Protein AF-X0U980-F1 (afdb_monomer_lite)

Radius of gyration: 16.69 Å; chains: 1; bounding box: 35×29×43 Å

InterPro domains:
  IPR024775 Hercynine oxygenase, DinB-like domain [PF12867] (22-82)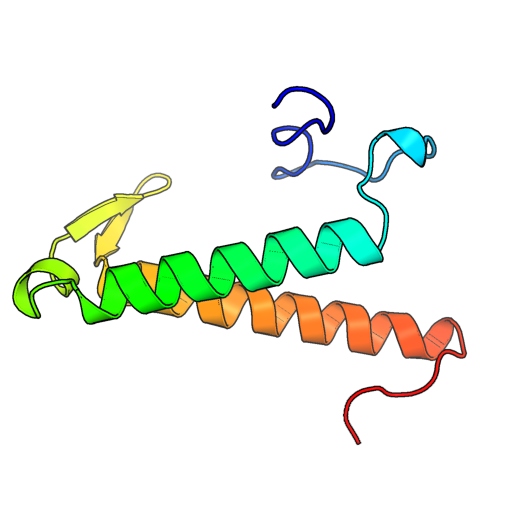
  IPR034660 DinB/YfiT-like putative metalloenzymes [G3DSA:1.20.120.450] (3-89)
  IPR034660 DinB/YfiT-like putative metalloenzymes [SSF109854] (20-90)

Sequence (96 aa):
ASRFDTESICFGSQPVSDGSRYPTLARGIEVYEAACDRLADAVRAAEPAALDQVIPWHGGEITLRALVSRVVFHNGVHAGQITDLRRPLGLERVIR

Secondary structure (DSSP, 8-state):
--SS-TTSSSTT----S-GGGS--HHHHHHHHHHHHHHHHHHHHHS-HHHHT-EEEETTEEEEHHHHHHHHHHHHHHHHHHHHHHHTTTTPPPS--

Structure (mmCIF, N/CA/C/O backbone):
data_AF-X0U980-F1
#
_entry.id   AF-X0U980-F1
#
loop_
_atom_site.group_PDB
_atom_site.id
_atom_site.type_symbol
_atom_site.label_atom_id
_atom_site.label_alt_id
_atom_site.label_comp_id
_atom_site.label_asym_id
_atom_site.label_entity_id
_atom_site.label_seq_id
_atom_site.pdbx_PDB_ins_code
_atom_site.Cartn_x
_atom_site.Cartn_y
_atom_site.Cartn_z
_atom_site.occupancy
_atom_site.B_iso_or_equiv
_atom_site.auth_seq_id
_atom_site.auth_comp_id
_atom_site.auth_asym_id
_atom_site.auth_atom_id
_atom_site.pdbx_PDB_model_num
ATOM 1 N N . ALA A 1 1 ? -19.872 0.983 -9.695 1.00 46.66 1 ALA A N 1
ATOM 2 C CA . ALA A 1 1 ? -18.555 1.479 -9.240 1.00 46.66 1 ALA A CA 1
ATOM 3 C C . ALA A 1 1 ? -18.633 2.779 -8.415 1.00 46.66 1 ALA A C 1
ATOM 5 O O . ALA A 1 1 ? -17.640 3.136 -7.808 1.00 46.66 1 ALA A O 1
ATOM 6 N N . SER A 1 2 ? -19.787 3.455 -8.314 1.00 53.44 2 SER A N 1
ATOM 7 C CA . SER A 1 2 ? -19.935 4.829 -7.789 1.00 53.44 2 SER A CA 1
ATOM 8 C C . SER A 1 2 ? -20.336 4.963 -6.306 1.00 53.44 2 SER A C 1
ATOM 10 O O . SER A 1 2 ? -20.880 5.990 -5.916 1.00 53.44 2 SER A O 1
ATOM 12 N N . ARG A 1 3 ? -20.161 3.929 -5.471 1.00 63.72 3 ARG A N 1
ATOM 13 C CA . ARG A 1 3 ? -20.692 3.949 -4.090 1.00 63.72 3 ARG A CA 1
ATOM 14 C C . ARG A 1 3 ? -19.803 4.701 -3.092 1.00 63.72 3 ARG A C 1
ATOM 16 O O . ARG A 1 3 ? -20.323 5.223 -2.116 1.00 63.72 3 ARG A O 1
ATOM 23 N N . PHE A 1 4 ? -18.493 4.734 -3.319 1.00 65.75 4 PHE A N 1
ATOM 24 C CA . PHE A 1 4 ? -17.540 5.417 -2.447 1.00 65.75 4 PHE A CA 1
ATOM 25 C C . PHE A 1 4 ? -16.870 6.533 -3.233 1.00 65.75 4 PHE A C 1
ATOM 27 O O . PHE A 1 4 ? -16.514 6.346 -4.396 1.00 65.75 4 PHE A O 1
ATOM 34 N N . ASP A 1 5 ? -16.732 7.684 -2.594 1.00 65.94 5 ASP A N 1
ATOM 35 C CA . ASP A 1 5 ? -16.141 8.876 -3.182 1.00 65.94 5 ASP A CA 1
ATOM 36 C C . ASP A 1 5 ? -14.615 8.716 -3.216 1.00 65.94 5 ASP A C 1
ATOM 38 O O . ASP A 1 5 ? -13.903 9.126 -2.301 1.00 65.94 5 ASP A O 1
ATOM 42 N N . THR A 1 6 ? -14.109 8.031 -4.244 1.00 61.59 6 THR A N 1
ATOM 43 C CA . THR A 1 6 ? -12.681 7.701 -4.378 1.00 61.59 6 THR A CA 1
ATOM 44 C C . THR A 1 6 ? -11.792 8.928 -4.566 1.00 61.59 6 THR A C 1
ATOM 46 O O . THR A 1 6 ? -10.581 8.815 -4.410 1.00 61.59 6 THR A O 1
ATOM 49 N N . GLU A 1 7 ? -12.378 10.086 -4.878 1.00 64.19 7 GLU A N 1
ATOM 50 C CA . GLU A 1 7 ? -11.675 11.364 -5.028 1.00 64.19 7 GLU A CA 1
ATOM 51 C C . GLU A 1 7 ? -11.692 12.206 -3.740 1.00 64.19 7 GLU A C 1
ATOM 53 O O . GLU A 1 7 ? -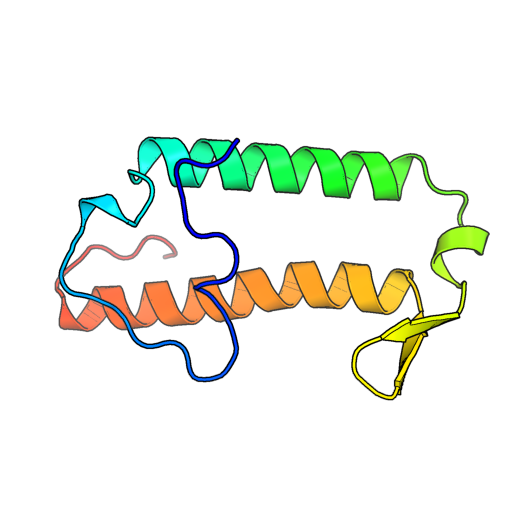10.857 13.096 -3.575 1.00 64.19 7 GLU A O 1
ATOM 58 N N . SER A 1 8 ? -12.570 11.888 -2.778 1.00 61.94 8 SER A N 1
ATOM 59 C CA . SER A 1 8 ? -12.595 12.559 -1.468 1.00 61.94 8 SER A CA 1
ATOM 60 C C . SER A 1 8 ? -11.359 12.327 -0.606 1.00 61.94 8 SER A C 1
ATOM 62 O O . SER A 1 8 ? -11.124 13.101 0.319 1.00 61.94 8 SER A O 1
ATOM 64 N N . ILE A 1 9 ? -10.564 11.289 -0.886 1.00 65.00 9 ILE A N 1
ATOM 65 C CA . ILE A 1 9 ? -9.309 11.020 -0.177 1.00 65.00 9 ILE A CA 1
ATOM 66 C C . ILE A 1 9 ? -8.156 11.601 -0.994 1.00 65.00 9 ILE A C 1
ATOM 68 O O . ILE A 1 9 ? -7.525 10.925 -1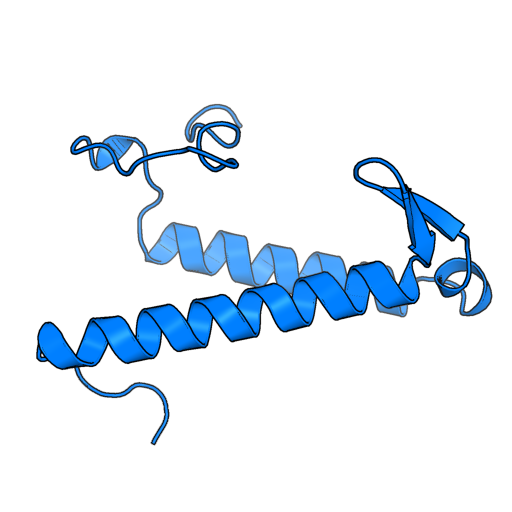.803 1.00 65.00 9 ILE A O 1
ATOM 72 N N . CYS A 1 10 ? -7.893 12.886 -0.778 1.00 68.12 10 CYS A N 1
ATOM 73 C CA . CYS A 1 10 ? -6.832 13.631 -1.450 1.00 68.12 10 CYS A CA 1
ATOM 74 C C . CYS A 1 10 ? -6.128 14.607 -0.492 1.00 68.12 10 CYS A C 1
ATOM 76 O O . CYS A 1 10 ? -6.480 14.723 0.687 1.00 68.12 10 CYS A O 1
ATOM 78 N N . PHE A 1 11 ? -5.094 15.299 -0.979 1.00 67.25 11 PHE A N 1
ATOM 79 C CA . PHE A 1 11 ? -4.404 16.332 -0.203 1.00 67.25 11 PHE A CA 1
ATOM 80 C C . PHE A 1 11 ? -5.392 17.411 0.262 1.00 67.25 11 PHE A C 1
ATOM 82 O O . PHE A 1 11 ? -6.109 17.992 -0.545 1.00 67.25 11 PHE A O 1
ATOM 89 N N . GLY A 1 12 ? -5.416 17.681 1.570 1.00 74.25 12 GLY A N 1
ATOM 90 C CA . GLY A 1 12 ? -6.346 18.642 2.175 1.00 74.25 12 GLY A CA 1
ATOM 91 C C . GLY A 1 12 ? -7.732 18.077 2.498 1.00 74.25 12 GLY A C 1
ATOM 92 O O . GLY A 1 12 ? -8.561 18.806 3.041 1.00 74.25 12 GLY A O 1
ATOM 93 N N . SER A 1 13 ? -7.983 16.793 2.222 1.00 76.25 13 SER A N 1
ATOM 94 C CA . SER A 1 13 ? -9.202 16.121 2.678 1.00 76.25 13 SER A CA 1
ATOM 95 C C . SER A 1 13 ? -9.287 16.088 4.208 1.00 76.25 13 SER A C 1
ATOM 97 O O . SER A 1 13 ? -8.278 15.986 4.909 1.00 76.25 13 SER A O 1
ATOM 99 N N . GLN A 1 14 ? -10.511 16.185 4.730 1.00 81.00 14 GLN A N 1
ATOM 100 C CA . GLN A 1 14 ? -10.803 16.028 6.154 1.00 81.00 14 GLN A CA 1
ATOM 101 C C . GLN A 1 14 ? -11.801 14.884 6.356 1.00 81.00 14 GLN A C 1
ATOM 103 O O . GLN A 1 14 ? -12.686 14.698 5.515 1.00 81.00 14 GLN A O 1
ATOM 108 N N . PRO A 1 15 ? -11.695 14.123 7.461 1.00 80.19 15 PRO A N 1
ATOM 109 C CA . PRO A 1 15 ? -12.713 13.149 7.820 1.00 80.19 15 PRO A CA 1
ATOM 110 C C . PRO A 1 15 ? -14.078 13.825 7.947 1.00 80.19 15 PRO A C 1
ATOM 112 O O . PRO A 1 15 ? -14.197 14.900 8.534 1.00 80.19 15 PRO A O 1
ATOM 115 N N . VAL A 1 16 ? -15.113 13.174 7.432 1.00 84.44 16 VAL A N 1
ATOM 116 C CA . VAL A 1 16 ? -16.500 13.605 7.604 1.00 84.44 16 VAL A CA 1
ATOM 117 C C . VAL A 1 16 ? -17.214 12.649 8.550 1.00 84.44 16 VAL A C 1
ATOM 119 O O . VAL A 1 16 ? -16.873 11.472 8.640 1.00 84.44 16 VAL A O 1
ATOM 122 N N . SER A 1 17 ? -18.204 13.154 9.281 1.00 85.81 17 SER A N 1
ATOM 123 C CA . SER A 1 17 ? -18.929 12.374 10.293 1.00 85.81 17 SER A CA 1
ATOM 12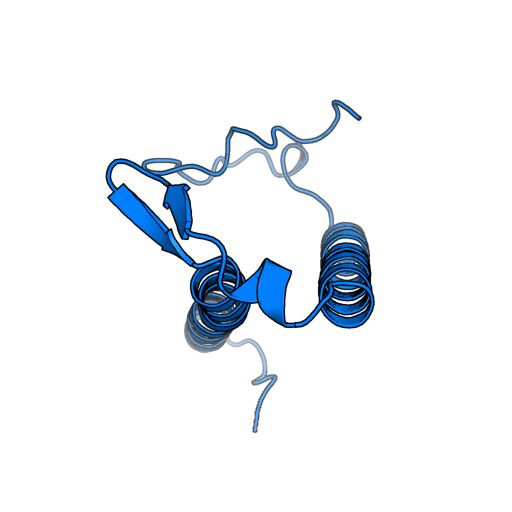4 C C . SER A 1 17 ? -19.832 11.286 9.704 1.00 85.81 17 SER A C 1
ATOM 126 O O . SER A 1 17 ? -20.191 10.340 10.403 1.00 85.81 17 SER A O 1
ATOM 128 N N . ASP A 1 18 ? -20.202 11.405 8.428 1.00 86.31 18 ASP A N 1
ATOM 129 C CA . ASP A 1 18 ? -21.039 10.428 7.741 1.00 86.31 18 ASP A CA 1
ATOM 130 C C . ASP A 1 18 ? -20.258 9.145 7.420 1.00 86.31 18 ASP A C 1
ATOM 132 O O . ASP A 1 18 ? -19.561 9.037 6.408 1.00 86.31 18 ASP A O 1
ATOM 136 N N . GLY A 1 19 ? -20.427 8.142 8.284 1.00 81.44 19 GLY A N 1
ATOM 137 C CA . GLY A 1 19 ? -19.813 6.824 8.144 1.00 81.44 19 GLY A CA 1
ATOM 138 C C . GLY A 1 19 ? -20.215 6.066 6.873 1.00 81.44 19 GLY A C 1
ATOM 139 O O . GLY A 1 19 ? -19.474 5.186 6.440 1.00 81.44 19 GLY A O 1
ATOM 140 N N . SER A 1 20 ? -21.346 6.403 6.239 1.00 84.38 20 SER A N 1
ATOM 141 C CA . SER A 1 20 ? -21.814 5.717 5.026 1.00 84.38 20 SER A CA 1
ATOM 142 C C . SER A 1 20 ? -20.955 6.014 3.789 1.00 84.38 20 SER A C 1
ATOM 144 O O . SER A 1 20 ? -20.990 5.254 2.816 1.00 84.38 20 SER A O 1
ATOM 146 N N . ARG A 1 21 ? -20.136 7.074 3.852 1.00 81.44 21 ARG A N 1
ATOM 147 C CA . ARG A 1 21 ? -19.177 7.463 2.806 1.00 81.44 21 ARG A CA 1
ATOM 148 C C . ARG A 1 21 ? -17.930 6.586 2.765 1.00 81.44 21 ARG A C 1
ATOM 150 O O . ARG A 1 21 ? -17.212 6.610 1.766 1.00 81.44 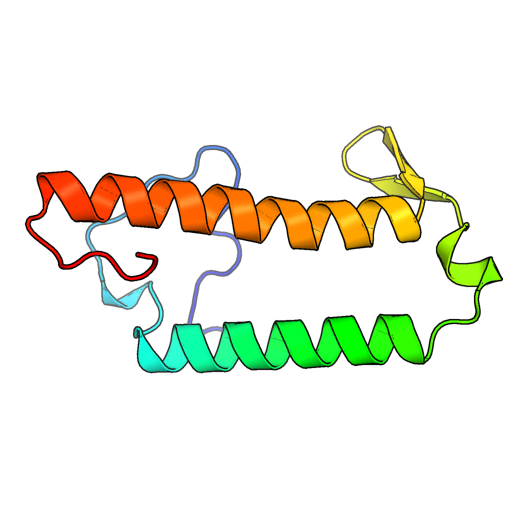21 ARG A O 1
ATOM 157 N N . TYR A 1 22 ? -17.684 5.806 3.814 1.00 83.25 22 TYR A N 1
ATOM 158 C CA . TYR A 1 22 ? -16.511 4.949 3.937 1.00 83.25 22 TYR A CA 1
ATOM 159 C C . TYR A 1 22 ? -16.885 3.472 3.751 1.00 83.25 22 TYR A C 1
ATOM 161 O O . TYR A 1 22 ? -17.991 3.054 4.109 1.00 83.25 22 TYR A O 1
ATOM 169 N N . PRO A 1 23 ? -15.984 2.644 3.193 1.00 87.75 23 PRO A N 1
ATOM 170 C CA . PRO A 1 23 ? -16.199 1.206 3.158 1.00 87.75 23 PRO A CA 1
ATOM 171 C C . PRO A 1 23 ? -16.231 0.630 4.577 1.00 87.75 23 PRO A C 1
ATOM 173 O O . PRO A 1 23 ? -15.559 1.117 5.487 1.00 87.75 23 PRO A O 1
ATOM 176 N N . THR A 1 24 ? -16.979 -0.461 4.758 1.00 90.19 24 THR A N 1
ATOM 177 C CA . THR A 1 24 ? -16.856 -1.276 5.973 1.00 90.19 24 THR A CA 1
ATOM 178 C C . THR A 1 24 ? -15.438 -1.838 6.075 1.00 90.19 24 THR A C 1
ATOM 180 O O . THR A 1 24 ? -14.761 -1.991 5.059 1.00 90.19 24 THR A O 1
ATOM 183 N N . LEU A 1 25 ? -14.996 -2.213 7.281 1.00 89.56 25 LEU A N 1
ATOM 184 C CA . LEU A 1 25 ? -13.673 -2.823 7.465 1.00 89.56 25 LEU A CA 1
ATOM 185 C C . LEU A 1 25 ? -13.480 -4.055 6.568 1.00 89.56 25 LEU A C 1
ATOM 187 O O . LEU A 1 25 ? -12.475 -4.142 5.871 1.00 89.56 25 LEU A O 1
ATOM 191 N N . ALA A 1 26 ? -14.464 -4.960 6.538 1.00 94.19 26 ALA A N 1
ATOM 192 C CA . ALA A 1 26 ? -14.428 -6.148 5.684 1.00 94.19 26 ALA A CA 1
ATOM 193 C C . ALA A 1 26 ? -14.235 -5.773 4.206 1.00 94.19 26 ALA A C 1
ATOM 195 O O . ALA A 1 26 ? -13.345 -6.298 3.542 1.00 94.19 26 ALA A O 1
ATOM 196 N N . ARG A 1 27 ? -14.989 -4.780 3.714 1.00 91.94 27 ARG A N 1
ATOM 197 C CA . ARG A 1 27 ? -14.844 -4.317 2.334 1.00 91.94 27 ARG A CA 1
ATOM 198 C C . ARG A 1 27 ? -13.501 -3.627 2.084 1.00 91.94 27 ARG A C 1
ATOM 200 O O . ARG A 1 27 ? -12.945 -3.759 0.999 1.00 91.94 27 ARG A O 1
ATOM 207 N N . GLY A 1 28 ? -12.989 -2.882 3.061 1.00 90.62 28 GLY A N 1
ATOM 208 C CA . GLY A 1 28 ? -11.672 -2.252 2.995 1.00 90.62 28 GLY A CA 1
ATOM 209 C C . GLY A 1 28 ? -10.550 -3.282 2.854 1.00 90.62 28 GLY A C 1
ATOM 210 O O . GLY A 1 28 ? -9.679 -3.105 2.006 1.00 90.62 28 GLY A O 1
ATOM 211 N N . ILE A 1 29 ? -10.619 -4.376 3.620 1.00 93.62 29 ILE A N 1
ATOM 212 C CA . ILE A 1 29 ? -9.677 -5.502 3.538 1.00 93.62 29 ILE A CA 1
ATOM 213 C C . ILE A 1 29 ? -9.729 -6.136 2.146 1.00 93.62 29 ILE A C 1
ATOM 215 O O . ILE A 1 29 ? -8.700 -6.195 1.482 1.00 93.62 29 ILE A O 1
ATOM 219 N N . GLU A 1 30 ? -10.919 -6.494 1.652 1.00 95.25 30 GLU A N 1
ATOM 220 C CA . GLU A 1 30 ? -11.082 -7.075 0.309 1.00 95.25 30 GLU A CA 1
ATOM 221 C C . GLU A 1 30 ? -10.482 -6.188 -0.795 1.00 95.25 30 GLU A C 1
ATOM 223 O O . GLU A 1 30 ? -9.830 -6.669 -1.721 1.00 95.25 30 GLU A O 1
ATOM 228 N N . VAL A 1 31 ? -10.720 -4.873 -0.725 1.00 91.50 31 VAL A N 1
ATOM 229 C CA . VAL A 1 31 ? -10.195 -3.919 -1.713 1.00 91.50 31 VAL A CA 1
ATOM 230 C C . VAL A 1 31 ? -8.673 -3.829 -1.631 1.00 91.50 31 VAL A C 1
ATOM 232 O O . VAL A 1 31 ? -8.022 -3.780 -2.678 1.00 91.50 31 VAL A O 1
ATOM 235 N N . TYR A 1 32 ? -8.121 -3.802 -0.417 1.00 92.88 32 TYR A N 1
ATOM 236 C CA . TYR A 1 32 ? -6.683 -3.725 -0.184 1.00 92.88 32 TYR A CA 1
ATOM 237 C C . TYR A 1 32 ? -5.963 -4.983 -0.678 1.00 92.88 32 TYR A C 1
ATOM 239 O O . TYR A 1 32 ? -5.034 -4.869 -1.473 1.00 92.88 32 TYR A O 1
ATOM 247 N N . GLU A 1 33 ? -6.433 -6.169 -0.289 1.00 96.12 33 GLU A N 1
ATOM 248 C CA . GLU A 1 33 ? -5.860 -7.452 -0.713 1.00 96.12 33 GLU A CA 1
ATOM 249 C C . GLU A 1 33 ? -5.887 -7.589 -2.237 1.00 96.12 33 GLU A C 1
ATOM 251 O O . GLU A 1 33 ? -4.848 -7.793 -2.864 1.00 96.12 33 GLU A O 1
ATOM 256 N N . ALA A 1 34 ? -7.037 -7.316 -2.862 1.00 95.81 34 ALA A N 1
ATOM 257 C CA . ALA A 1 34 ? -7.146 -7.363 -4.315 1.00 95.81 34 ALA A CA 1
ATOM 258 C C . ALA A 1 34 ? -6.234 -6.336 -5.016 1.00 95.81 34 ALA A C 1
ATOM 260 O O . ALA A 1 34 ? -5.816 -6.553 -6.153 1.00 95.81 34 ALA A O 1
ATOM 261 N N . ALA A 1 35 ? -5.950 -5.185 -4.395 1.00 94.69 35 ALA A N 1
ATOM 262 C CA . ALA A 1 35 ? -5.004 -4.211 -4.938 1.00 94.69 35 ALA A CA 1
ATOM 263 C C . ALA A 1 35 ? -3.550 -4.689 -4.814 1.00 94.69 35 ALA A C 1
ATOM 265 O O . ALA A 1 35 ? -2.778 -4.497 -5.756 1.00 94.69 35 ALA A O 1
ATOM 266 N N . CYS A 1 36 ? -3.193 -5.331 -3.699 1.00 96.81 36 CYS A N 1
ATOM 267 C CA . CYS A 1 36 ? -1.891 -5.964 -3.513 1.00 96.81 36 CYS A CA 1
ATOM 268 C C . CYS A 1 36 ? -1.645 -7.055 -4.557 1.00 96.81 36 CYS A C 1
ATOM 270 O O . CYS A 1 36 ? -0.590 -7.038 -5.189 1.00 96.81 36 CYS A O 1
ATOM 272 N N . ASP A 1 37 ? -2.626 -7.928 -4.795 1.00 97.69 37 ASP A N 1
ATOM 273 C CA . ASP A 1 37 ? -2.523 -8.996 -5.795 1.00 97.69 37 ASP A CA 1
ATOM 274 C C . ASP A 1 37 ? -2.324 -8.423 -7.201 1.00 97.69 37 ASP A C 1
ATOM 276 O O . ASP A 1 37 ? -1.360 -8.764 -7.884 1.00 97.69 37 ASP A O 1
ATOM 280 N N . ARG A 1 38 ? -3.158 -7.452 -7.604 1.00 97.44 38 ARG A N 1
ATOM 281 C CA . ARG A 1 38 ? -3.020 -6.791 -8.913 1.00 97.44 38 ARG A CA 1
ATOM 282 C C . ARG A 1 38 ? -1.659 -6.121 -9.094 1.00 97.44 38 ARG A C 1
ATOM 284 O O . ARG A 1 38 ? -1.097 -6.188 -10.184 1.00 97.44 38 ARG A O 1
ATOM 291 N N . LEU A 1 39 ? -1.137 -5.459 -8.058 1.00 96.38 39 LEU A N 1
ATOM 292 C CA . LEU A 1 39 ? 0.179 -4.825 -8.124 1.00 96.38 39 LEU A CA 1
ATOM 293 C C . LEU A 1 39 ? 1.290 -5.874 -8.240 1.00 96.38 39 LEU A C 1
ATOM 295 O O . LEU A 1 39 ? 2.177 -5.727 -9.078 1.00 96.38 39 LEU A O 1
ATOM 299 N N . ALA A 1 40 ? 1.241 -6.929 -7.425 1.00 97.00 40 ALA A N 1
ATOM 300 C CA . ALA A 1 40 ? 2.233 -7.996 -7.450 1.00 97.00 40 ALA A CA 1
ATOM 301 C C . ALA A 1 40 ? 2.261 -8.706 -8.810 1.00 97.00 40 ALA A C 1
ATOM 303 O O . ALA A 1 40 ? 3.338 -8.904 -9.372 1.00 97.00 40 ALA A O 1
ATOM 304 N N . ASP A 1 41 ? 1.095 -9.032 -9.363 1.00 98.19 41 ASP A N 1
ATOM 305 C CA . ASP A 1 41 ? 0.984 -9.698 -10.658 1.00 98.19 41 ASP A CA 1
ATOM 306 C C . ASP A 1 41 ? 1.457 -8.800 -11.801 1.00 98.19 41 ASP A C 1
ATOM 308 O O . ASP A 1 41 ? 2.222 -9.251 -12.651 1.00 98.19 41 ASP A O 1
ATOM 312 N N . ALA A 1 42 ? 1.101 -7.510 -11.783 1.00 96.38 42 ALA A N 1
ATOM 313 C CA . ALA A 1 42 ? 1.587 -6.551 -12.772 1.00 96.38 42 ALA A CA 1
ATOM 314 C C . ALA A 1 42 ? 3.118 -6.414 -12.741 1.00 96.38 42 ALA A C 1
ATOM 316 O O . ALA A 1 42 ? 3.754 -6.378 -13.791 1.00 96.38 42 ALA A O 1
ATOM 317 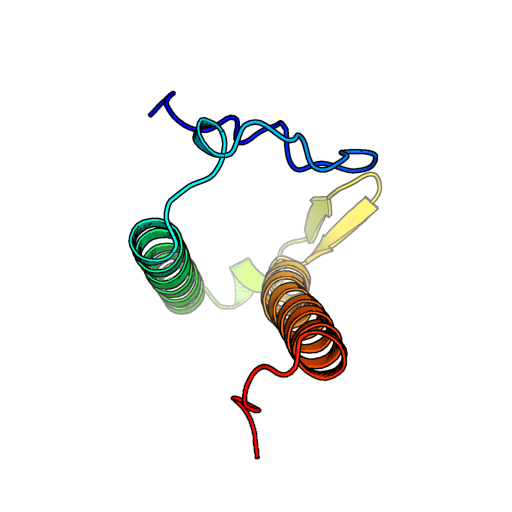N N . VAL A 1 43 ? 3.722 -6.375 -11.549 1.00 96.75 43 VAL A N 1
ATOM 318 C CA . VAL A 1 43 ? 5.182 -6.278 -11.399 1.00 96.75 43 VAL A CA 1
ATOM 319 C C . VAL A 1 43 ? 5.879 -7.569 -11.828 1.00 96.75 43 VAL A C 1
ATOM 321 O O . VAL A 1 43 ? 6.935 -7.499 -12.448 1.00 96.75 43 VAL A O 1
ATOM 324 N N . ARG A 1 44 ? 5.305 -8.744 -11.537 1.00 96.75 44 ARG A N 1
ATOM 325 C CA . ARG A 1 44 ? 5.854 -10.043 -11.971 1.00 96.75 44 ARG A CA 1
ATOM 326 C C . ARG A 1 44 ? 5.761 -10.251 -13.480 1.00 96.75 44 ARG A C 1
ATOM 328 O O . ARG A 1 44 ? 6.648 -10.872 -14.051 1.00 96.75 44 ARG A O 1
ATOM 335 N N . ALA A 1 45 ? 4.685 -9.773 -14.098 1.00 97.12 45 ALA A N 1
ATOM 336 C CA . ALA A 1 45 ? 4.466 -9.877 -15.536 1.00 97.12 45 ALA A CA 1
ATOM 337 C C . ALA A 1 45 ? 5.238 -8.818 -16.341 1.00 97.12 45 ALA A C 1
ATOM 339 O O . ALA A 1 45 ? 5.334 -8.932 -17.561 1.00 97.12 45 ALA A O 1
ATOM 340 N N . ALA A 1 46 ? 5.760 -7.777 -15.687 1.00 96.62 46 ALA A N 1
ATOM 341 C CA . ALA A 1 46 ? 6.519 -6.732 -16.352 1.00 96.62 46 ALA A CA 1
ATOM 342 C C . ALA A 1 46 ? 7.908 -7.229 -16.769 1.00 96.62 46 ALA A C 1
ATOM 344 O O . ALA A 1 46 ? 8.655 -7.796 -15.971 1.00 96.62 46 ALA A O 1
ATOM 345 N N . GLU A 1 47 ? 8.290 -6.921 -18.007 1.00 95.88 47 GLU A N 1
ATOM 346 C CA . GLU A 1 47 ? 9.676 -7.061 -18.447 1.00 95.88 47 GLU A CA 1
ATOM 347 C C . GLU A 1 47 ? 10.598 -6.203 -17.564 1.00 95.88 47 GLU A C 1
ATOM 349 O O . GLU A 1 47 ? 10.254 -5.050 -17.275 1.00 95.88 47 GLU A O 1
ATOM 354 N N . PRO A 1 48 ? 11.793 -6.683 -17.167 1.00 93.56 48 PRO A N 1
ATOM 355 C CA . PRO A 1 48 ? 12.683 -5.929 -16.283 1.00 93.56 48 PRO A CA 1
ATOM 356 C C . PRO A 1 48 ? 12.979 -4.505 -16.771 1.00 93.56 48 PRO A C 1
ATOM 358 O O . PRO A 1 48 ? 12.984 -3.576 -15.966 1.00 93.56 48 PRO A O 1
ATOM 361 N N . ALA A 1 49 ? 13.142 -4.324 -18.086 1.00 95.88 49 ALA A N 1
ATOM 362 C CA . ALA A 1 49 ? 13.386 -3.023 -18.708 1.00 95.88 49 ALA A CA 1
ATOM 363 C C . ALA A 1 49 ? 12.183 -2.066 -18.615 1.00 95.88 49 ALA A C 1
ATOM 365 O O . ALA A 1 49 ? 12.363 -0.850 -18.613 1.00 95.88 49 ALA A O 1
ATOM 366 N N . ALA A 1 50 ? 10.955 -2.587 -18.512 1.00 96.19 50 ALA A N 1
ATOM 367 C CA . ALA A 1 50 ? 9.773 -1.755 -18.319 1.00 96.19 50 ALA A CA 1
ATOM 368 C C . ALA A 1 50 ? 9.821 -1.043 -16.960 1.00 96.19 50 ALA A C 1
ATOM 370 O O . ALA A 1 50 ? 9.455 0.122 -16.864 1.00 96.19 50 ALA A O 1
ATOM 371 N N . LEU A 1 51 ? 10.345 -1.697 -15.919 1.00 96.31 51 LEU A N 1
ATOM 372 C CA . LEU A 1 51 ? 10.456 -1.097 -14.586 1.00 96.31 51 LEU A CA 1
ATOM 373 C C . LEU A 1 51 ? 11.430 0.091 -14.542 1.00 96.31 51 LEU A C 1
ATOM 375 O O . LEU A 1 51 ? 11.312 0.944 -13.663 1.00 96.31 51 LEU A O 1
ATOM 379 N N . ASP A 1 52 ? 12.357 0.185 -15.491 1.00 97.69 52 ASP A N 1
ATOM 380 C CA . ASP A 1 52 ? 13.322 1.283 -15.555 1.00 97.69 52 ASP A CA 1
ATOM 381 C C . ASP A 1 52 ? 12.815 2.468 -16.401 1.00 97.69 52 ASP A C 1
ATOM 383 O O . ASP A 1 52 ? 13.471 3.508 -16.461 1.00 97.69 52 ASP A O 1
ATOM 387 N N . GLN A 1 53 ? 11.621 2.360 -17.003 1.00 97.50 53 GLN A N 1
ATOM 388 C CA . GLN A 1 53 ? 10.992 3.467 -17.725 1.00 97.50 53 GLN A CA 1
ATOM 389 C C . GLN A 1 53 ? 10.693 4.637 -16.788 1.00 97.50 53 GLN A C 1
ATOM 391 O O . GLN A 1 53 ? 10.096 4.464 -15.722 1.00 97.50 53 GLN A O 1
ATOM 396 N N . VAL A 1 54 ? 11.081 5.832 -17.230 1.00 97.81 54 VAL A N 1
ATOM 397 C CA . VAL A 1 54 ? 10.776 7.102 -16.573 1.00 97.81 54 VAL A CA 1
ATOM 398 C C . VAL A 1 54 ? 9.414 7.588 -17.050 1.00 97.81 54 VAL A C 1
ATOM 400 O O . VAL A 1 54 ? 9.162 7.668 -18.251 1.00 97.81 54 VAL A O 1
ATOM 403 N N . ILE A 1 55 ? 8.538 7.910 -16.104 1.00 95.75 55 ILE A N 1
ATOM 404 C CA . ILE A 1 55 ? 7.190 8.401 -16.370 1.00 95.75 55 ILE A CA 1
ATOM 405 C C . ILE A 1 55 ? 6.950 9.752 -15.683 1.00 95.75 55 ILE A C 1
ATOM 407 O O . ILE A 1 55 ? 7.513 10.007 -14.610 1.00 95.75 55 ILE A O 1
ATOM 411 N N . PRO A 1 56 ? 6.081 10.610 -16.248 1.00 96.00 56 PRO A N 1
ATOM 412 C CA . PRO A 1 56 ? 5.600 11.799 -15.557 1.00 96.00 56 PRO A CA 1
ATOM 413 C C . PRO A 1 56 ? 4.821 11.422 -14.292 1.00 96.00 56 PRO A C 1
ATOM 415 O O . PRO A 1 56 ? 3.932 10.569 -14.323 1.00 96.00 56 PRO A O 1
ATOM 418 N N . TRP A 1 57 ? 5.121 12.083 -13.177 1.00 90.25 57 TRP A N 1
ATOM 419 C CA . TRP A 1 57 ? 4.462 11.848 -11.897 1.00 90.25 57 TRP A CA 1
ATOM 420 C C . TRP A 1 57 ? 4.474 13.104 -11.016 1.00 90.25 57 TRP A C 1
ATOM 422 O O . TRP A 1 57 ? 5.528 13.541 -10.564 1.00 90.25 57 TRP A O 1
ATOM 432 N N . HIS A 1 58 ? 3.291 13.670 -10.742 1.00 83.31 58 HIS A N 1
ATOM 433 C CA . HIS A 1 58 ? 3.083 14.784 -9.796 1.00 83.31 58 HIS A CA 1
ATOM 434 C C . HIS A 1 58 ? 4.104 15.939 -9.917 1.00 83.31 58 HIS A C 1
ATOM 436 O O . HIS A 1 58 ? 4.780 16.302 -8.957 1.00 83.31 58 HIS A O 1
ATOM 442 N N . GLY A 1 59 ? 4.216 16.534 -11.109 1.00 87.00 59 GLY A N 1
ATOM 443 C CA . GLY A 1 59 ? 5.090 17.693 -11.346 1.00 87.00 59 GLY A CA 1
ATOM 444 C C . GLY A 1 59 ? 6.581 17.363 -11.482 1.00 87.00 59 GLY A C 1
ATOM 445 O O . GLY A 1 59 ? 7.389 18.281 -11.592 1.00 87.00 59 GLY A O 1
ATOM 446 N N . GLY A 1 60 ? 6.944 16.079 -11.501 1.00 92.69 60 GLY A N 1
ATOM 447 C CA . GLY A 1 60 ? 8.291 15.605 -11.798 1.00 92.69 60 GLY A CA 1
ATOM 448 C C . GLY A 1 60 ? 8.281 14.298 -12.586 1.00 92.69 60 GLY A C 1
ATOM 449 O O . GLY A 1 60 ? 7.269 13.908 -13.171 1.00 92.69 60 GLY A O 1
ATOM 450 N N . GLU A 1 61 ? 9.421 13.619 -12.581 1.00 97.31 61 GLU A N 1
ATOM 451 C CA . GLU A 1 61 ? 9.637 12.339 -13.250 1.00 97.31 61 GLU A CA 1
ATOM 452 C C . GLU A 1 61 ? 10.040 11.265 -12.233 1.00 97.31 61 GLU A C 1
ATOM 454 O O . GLU A 1 61 ? 10.693 11.550 -11.226 1.00 97.31 61 GLU A O 1
ATOM 459 N N . ILE A 1 62 ? 9.640 10.017 -12.476 1.00 97.56 62 ILE A N 1
ATOM 460 C CA . ILE A 1 62 ? 9.975 8.874 -11.620 1.00 97.56 62 ILE A CA 1
ATOM 461 C C . ILE A 1 62 ? 10.093 7.604 -12.463 1.00 97.56 62 ILE A C 1
ATOM 463 O O . ILE A 1 62 ? 9.365 7.444 -13.438 1.00 97.56 62 ILE A O 1
ATOM 467 N N . THR A 1 63 ? 10.973 6.673 -12.091 1.00 97.88 63 THR A N 1
ATOM 468 C CA . THR A 1 63 ? 10.958 5.342 -12.713 1.00 97.88 63 THR A CA 1
ATOM 469 C C . THR A 1 63 ? 9.777 4.520 -12.208 1.00 97.88 63 THR A C 1
ATOM 471 O O . THR A 1 63 ? 9.375 4.646 -11.047 1.00 97.88 63 THR A O 1
ATOM 474 N N . LEU A 1 64 ? 9.246 3.618 -13.035 1.00 96.69 64 LEU A N 1
ATOM 475 C CA . LEU A 1 64 ? 8.194 2.692 -12.603 1.00 96.69 64 LEU A CA 1
ATOM 476 C C . LEU A 1 64 ? 8.624 1.866 -11.380 1.00 96.69 64 LEU A C 1
ATOM 478 O O . LEU A 1 64 ? 7.852 1.716 -10.433 1.00 96.69 64 LEU A O 1
ATOM 482 N N . ARG A 1 65 ? 9.884 1.423 -11.328 1.00 97.19 65 ARG A N 1
ATOM 483 C CA . ARG A 1 65 ? 10.483 0.745 -10.169 1.00 97.19 65 ARG A CA 1
ATOM 484 C C . ARG A 1 65 ? 10.397 1.591 -8.903 1.00 97.19 65 ARG A C 1
ATOM 486 O O . ARG A 1 65 ? 9.988 1.092 -7.855 1.00 97.19 65 ARG A O 1
ATOM 493 N N . ALA A 1 66 ? 10.786 2.863 -8.982 1.00 97.12 66 ALA A N 1
ATOM 494 C CA . ALA A 1 66 ? 10.730 3.762 -7.837 1.00 97.12 66 ALA A CA 1
ATOM 495 C C . ALA A 1 66 ? 9.280 4.047 -7.416 1.00 97.12 66 ALA A C 1
ATOM 497 O O . ALA A 1 66 ? 9.004 4.113 -6.217 1.00 97.12 66 ALA A O 1
ATOM 498 N N . LEU A 1 67 ? 8.345 4.147 -8.367 1.00 96.06 67 LEU A N 1
ATOM 499 C CA . LEU A 1 67 ? 6.926 4.327 -8.066 1.00 96.06 67 LEU A CA 1
ATOM 500 C C . LEU A 1 67 ? 6.329 3.109 -7.344 1.00 96.06 67 LEU A C 1
ATOM 502 O O . LEU A 1 67 ? 5.669 3.281 -6.321 1.00 96.06 67 LEU A O 1
ATOM 506 N N . VAL A 1 68 ? 6.608 1.887 -7.809 1.00 96.25 68 VAL A N 1
ATOM 507 C CA . VAL A 1 68 ? 6.177 0.645 -7.139 1.00 96.25 68 VAL A CA 1
ATOM 508 C C . VAL A 1 68 ? 6.701 0.598 -5.702 1.00 96.25 68 VAL A C 1
ATOM 510 O O . VAL A 1 68 ? 5.919 0.435 -4.764 1.00 96.25 68 VAL A O 1
ATOM 513 N N . SER A 1 69 ? 8.006 0.819 -5.508 1.00 96.00 69 SER A N 1
ATOM 514 C CA . SER A 1 69 ? 8.618 0.858 -4.172 1.00 96.00 69 SER A CA 1
ATOM 515 C C . SER A 1 69 ? 7.982 1.921 -3.274 1.00 96.00 69 SER A C 1
ATOM 517 O O . SER A 1 69 ? 7.739 1.677 -2.091 1.00 96.00 69 SER A O 1
ATOM 519 N N . ARG A 1 70 ? 7.658 3.093 -3.834 1.00 94.75 70 ARG A N 1
ATOM 520 C CA . ARG A 1 70 ? 6.990 4.176 -3.107 1.00 94.75 70 ARG A CA 1
ATOM 521 C C . ARG A 1 70 ? 5.600 3.770 -2.622 1.00 94.75 70 ARG A C 1
ATOM 523 O O . ARG A 1 70 ? 5.275 4.070 -1.478 1.00 94.75 70 ARG A O 1
ATOM 530 N N . VAL A 1 71 ? 4.796 3.094 -3.447 1.00 93.44 71 VAL A N 1
ATOM 531 C CA . VAL A 1 71 ? 3.450 2.624 -3.062 1.00 93.44 71 VAL A CA 1
ATOM 532 C C . VAL A 1 71 ? 3.528 1.616 -1.912 1.00 93.44 71 VAL A C 1
ATOM 534 O O . VAL A 1 71 ? 2.766 1.715 -0.951 1.00 93.44 71 VAL A O 1
ATOM 537 N N . VAL A 1 72 ? 4.489 0.689 -1.959 1.00 94.25 72 VAL A N 1
ATOM 538 C CA . VAL A 1 72 ? 4.708 -0.277 -0.871 1.00 94.25 72 VAL A CA 1
ATOM 539 C C . VAL A 1 72 ? 5.089 0.440 0.427 1.00 94.25 72 VAL A C 1
ATOM 541 O O . VAL A 1 72 ? 4.486 0.200 1.474 1.00 94.25 72 VAL A O 1
ATOM 544 N N . PHE A 1 73 ? 6.048 1.368 0.363 1.00 94.94 73 PHE A N 1
ATOM 545 C CA . PHE A 1 73 ? 6.488 2.120 1.538 1.00 94.94 73 PHE A CA 1
ATOM 546 C C . PHE A 1 73 ? 5.381 3.014 2.115 1.00 94.94 73 PHE A C 1
ATOM 548 O O . PHE A 1 73 ? 5.207 3.077 3.330 1.00 94.94 73 PHE A O 1
ATOM 555 N N . HIS A 1 74 ? 4.593 3.659 1.253 1.00 93.25 74 HIS A N 1
ATOM 556 C CA . HIS A 1 74 ? 3.446 4.486 1.630 1.00 93.25 74 HIS A CA 1
ATOM 557 C C . HIS A 1 74 ? 2.457 3.726 2.525 1.00 93.25 74 HIS A C 1
ATOM 559 O O . HIS A 1 74 ? 2.070 4.219 3.585 1.00 93.25 74 HIS A O 1
ATOM 565 N N . ASN A 1 75 ? 2.115 2.490 2.154 1.00 91.94 75 ASN A N 1
ATOM 566 C CA . ASN A 1 75 ? 1.225 1.657 2.964 1.00 91.94 75 ASN A CA 1
ATOM 567 C C . ASN A 1 75 ? 1.856 1.297 4.319 1.00 91.94 75 ASN A C 1
ATOM 569 O O . ASN A 1 75 ? 1.166 1.310 5.337 1.00 91.94 75 ASN A O 1
ATOM 573 N N . GLY A 1 76 ? 3.170 1.051 4.357 1.00 91.81 76 GLY A N 1
ATOM 574 C CA . GLY A 1 76 ? 3.910 0.826 5.603 1.00 91.81 76 GLY A CA 1
ATOM 575 C C . GLY A 1 76 ? 3.874 2.028 6.555 1.00 91.81 76 GLY A C 1
ATOM 576 O O . GLY A 1 76 ? 3.632 1.862 7.751 1.00 91.81 76 GLY A O 1
ATOM 577 N N . VAL A 1 77 ? 4.039 3.248 6.031 1.00 92.62 77 VAL A N 1
ATOM 578 C CA . VAL A 1 77 ? 3.939 4.488 6.823 1.00 92.62 77 VAL A CA 1
ATOM 579 C C . VAL A 1 77 ? 2.549 4.628 7.446 1.00 92.62 77 VAL A C 1
ATOM 581 O O . VAL A 1 77 ? 2.436 4.855 8.653 1.00 92.62 77 VAL A O 1
ATOM 584 N N . HIS A 1 78 ? 1.487 4.437 6.660 1.00 91.31 78 HIS A N 1
ATOM 585 C CA . HIS A 1 78 ? 0.117 4.521 7.169 1.00 91.31 78 HIS A CA 1
ATOM 586 C C . HIS A 1 78 ? -0.218 3.408 8.169 1.00 91.31 78 HIS A C 1
ATOM 588 O O . HIS A 1 78 ? -0.872 3.672 9.178 1.00 91.31 78 HIS A O 1
ATOM 594 N N . ALA A 1 79 ? 0.285 2.188 7.967 1.00 91.44 79 ALA A N 1
ATOM 595 C CA . ALA A 1 79 ? 0.152 1.115 8.952 1.00 91.44 79 ALA A CA 1
ATOM 596 C C . ALA A 1 79 ? 0.814 1.481 10.296 1.00 91.44 79 ALA A C 1
ATOM 598 O O . ALA A 1 79 ? 0.264 1.191 11.364 1.00 91.44 79 ALA A O 1
ATOM 599 N N . GLY A 1 80 ? 1.956 2.176 10.256 1.00 90.75 80 GLY A N 1
ATOM 600 C CA . GLY A 1 80 ? 2.617 2.728 11.440 1.00 90.75 80 GLY A CA 1
ATOM 601 C C . GLY A 1 80 ? 1.761 3.772 12.164 1.00 90.75 80 GLY A C 1
ATOM 602 O O . GLY A 1 80 ? 1.563 3.665 13.373 1.00 90.75 80 GLY A O 1
ATOM 603 N N . GLN A 1 81 ? 1.186 4.727 11.428 1.00 90.75 81 GLN A N 1
ATOM 604 C CA . GLN A 1 81 ? 0.276 5.741 11.982 1.00 90.75 81 GLN A CA 1
ATOM 605 C C . GLN A 1 81 ? -0.959 5.111 12.639 1.00 90.75 81 GLN A C 1
ATOM 607 O O . GLN A 1 81 ? -1.317 5.473 13.757 1.00 90.75 81 GLN A O 1
ATOM 612 N N . ILE A 1 82 ? -1.581 4.122 11.986 1.00 90.38 82 ILE A N 1
ATOM 613 C CA . ILE A 1 82 ? -2.720 3.379 12.549 1.00 90.38 82 ILE A CA 1
ATOM 614 C C . ILE A 1 82 ? -2.299 2.650 13.827 1.00 90.38 82 ILE A C 1
ATOM 616 O O . ILE A 1 82 ? -3.014 2.688 14.826 1.00 90.38 82 ILE A O 1
ATOM 620 N N . THR A 1 83 ? -1.132 2.005 13.824 1.00 91.50 83 THR A N 1
ATOM 621 C CA . THR A 1 83 ? -0.603 1.317 15.009 1.00 91.50 83 THR A CA 1
ATOM 622 C C . THR A 1 83 ? -0.393 2.278 16.175 1.00 91.50 83 THR A C 1
ATOM 624 O O . THR A 1 83 ? -0.680 1.914 17.316 1.00 91.50 83 THR A O 1
ATOM 627 N N . ASP A 1 84 ? 0.077 3.496 15.909 1.00 91.50 84 ASP A N 1
ATOM 628 C CA . ASP A 1 84 ? 0.247 4.506 16.946 1.00 91.50 84 ASP A CA 1
ATOM 629 C C . ASP A 1 84 ? -1.101 5.009 17.479 1.00 91.50 84 ASP A C 1
ATOM 631 O O . ASP A 1 84 ? -1.301 5.001 18.690 1.00 91.50 84 ASP A O 1
ATOM 635 N N . LEU A 1 85 ? -2.074 5.296 16.601 1.00 91.31 85 LEU A N 1
ATOM 636 C CA . LEU A 1 85 ? -3.441 5.702 16.973 1.00 91.31 85 LEU A CA 1
ATOM 637 C C . LEU A 1 85 ? -4.186 4.658 17.813 1.00 91.31 85 LEU A C 1
ATOM 639 O O . LEU A 1 85 ? -5.008 5.010 18.658 1.00 91.31 85 LEU A O 1
ATOM 643 N N . ARG A 1 86 ? -3.900 3.367 17.622 1.00 92.62 86 ARG A N 1
ATOM 644 C CA . ARG A 1 86 ? -4.496 2.294 18.434 1.00 92.62 86 ARG A CA 1
ATOM 645 C C . ARG A 1 86 ? -4.146 2.413 19.919 1.00 92.62 86 ARG A C 1
ATOM 647 O O . ARG A 1 86 ? -4.974 2.056 20.752 1.00 92.62 86 ARG A O 1
ATOM 654 N N . ARG A 1 87 ? -2.958 2.932 20.255 1.00 90.75 87 ARG A N 1
ATOM 655 C CA . ARG A 1 87 ? -2.463 3.037 21.640 1.00 90.75 87 ARG A CA 1
ATOM 656 C C . ARG A 1 87 ? -3.321 3.960 22.516 1.00 90.75 87 ARG A C 1
ATOM 658 O O . ARG A 1 87 ? -3.823 3.468 23.524 1.00 90.75 87 ARG A O 1
ATOM 665 N N . PRO A 1 88 ? -3.547 5.248 22.173 1.00 94.44 88 PRO A N 1
ATOM 666 C CA . PRO A 1 88 ? -4.406 6.120 22.974 1.00 94.44 88 PRO A CA 1
ATOM 667 C C . PRO A 1 88 ? -5.876 5.676 22.973 1.00 94.44 88 PRO A C 1
ATOM 669 O O . PRO A 1 88 ? -6.607 6.029 23.891 1.00 94.44 88 PRO A O 1
ATOM 672 N N . LEU A 1 89 ? -6.309 4.879 21.988 1.00 94.25 89 LEU A N 1
ATOM 673 C CA . LEU A 1 89 ? -7.657 4.300 21.933 1.00 94.25 89 LEU A CA 1
ATOM 674 C C . LEU A 1 89 ? -7.825 3.031 22.791 1.00 94.25 89 LEU A C 1
ATOM 676 O O . LEU A 1 89 ? -8.911 2.458 22.812 1.00 94.25 89 LEU A O 1
ATOM 680 N N . GLY A 1 90 ? -6.771 2.563 23.472 1.00 94.81 90 GLY A N 1
ATOM 681 C CA . GLY A 1 90 ? -6.818 1.346 24.290 1.00 94.81 90 GLY A CA 1
ATOM 682 C C . GLY A 1 90 ? -6.985 0.055 23.481 1.00 94.81 90 GLY A C 1
ATOM 683 O O . GLY A 1 90 ? -7.371 -0.972 24.035 1.00 94.81 90 GLY A O 1
ATOM 684 N N . LEU A 1 91 ? -6.715 0.091 22.172 1.00 91.94 91 LEU A N 1
ATOM 685 C CA . LEU A 1 91 ? -6.812 -1.074 21.297 1.00 91.94 91 LEU A CA 1
ATOM 686 C C . LEU A 1 91 ? -5.541 -1.926 21.385 1.00 91.94 91 LEU A C 1
ATOM 688 O O . LEU A 1 91 ? -4.426 -1.411 21.492 1.00 91.94 91 LEU A O 1
ATOM 692 N N . GLU A 1 92 ? -5.695 -3.245 21.264 1.00 89.50 92 GLU A N 1
ATOM 693 C CA . GLU A 1 92 ? -4.561 -4.171 21.300 1.00 89.50 92 GLU A CA 1
ATOM 694 C C . GLU A 1 92 ? -3.535 -3.894 20.191 1.00 89.50 92 GLU A C 1
ATOM 696 O O . GLU A 1 92 ? -3.873 -3.485 19.069 1.00 89.50 92 GLU A O 1
ATOM 701 N N . ARG A 1 93 ? -2.260 -4.170 20.489 1.00 84.12 93 ARG A N 1
ATOM 702 C CA . ARG A 1 93 ? -1.171 -4.099 19.506 1.00 84.12 93 ARG A CA 1
ATOM 703 C C . ARG A 1 93 ? -1.303 -5.246 18.507 1.00 84.12 93 ARG A C 1
ATOM 705 O O . ARG A 1 93 ? -1.406 -6.401 18.905 1.00 84.12 93 ARG A O 1
ATOM 712 N N . VAL A 1 94 ? -1.244 -4.914 17.220 1.00 82.50 94 VAL A N 1
ATOM 713 C CA . VAL A 1 94 ? -1.309 -5.899 16.124 1.00 82.50 94 VAL A CA 1
ATOM 714 C C . VAL A 1 94 ? 0.076 -6.472 15.809 1.00 82.50 94 VAL A C 1
ATOM 716 O O . VAL A 1 94 ? 0.202 -7.654 15.515 1.00 82.50 94 VAL A O 1
ATOM 719 N N . ILE A 1 95 ? 1.124 -5.652 15.931 1.00 75.19 95 ILE A N 1
ATOM 720 C CA . ILE A 1 95 ? 2.528 -6.056 15.784 1.00 75.19 95 ILE A CA 1
ATOM 721 C C . ILE A 1 95 ? 3.165 -6.024 17.178 1.00 75.19 95 ILE A C 1
ATOM 723 O O . ILE A 1 95 ? 3.101 -4.992 17.864 1.00 75.19 95 ILE A O 1
ATOM 727 N N . ARG A 1 96 ? 3.713 -7.166 17.606 1.00 60.69 96 ARG A N 1
ATOM 728 C CA . ARG A 1 96 ? 4.385 -7.345 18.900 1.00 60.69 96 ARG A CA 1
ATOM 729 C C . ARG A 1 96 ? 5.877 -7.096 18.774 1.00 60.69 96 ARG A C 1
ATOM 731 O O . ARG A 1 96 ? 6.467 -7.636 17.817 1.00 60.69 96 ARG A O 1
#

pLDDT: mean 88.21, std 11.42, range [46.66, 98.19]

Foldseek 3Di:
DPQEPPVLPDVPRDDDPPPSNDDDPVVVVVVVVVVVVVLVVVVVPDDPVQQQDWDDDDNDIDGNVVVSVVVVVVVVVVVVVVQVVCVVVVHDHPDD

Organism: NCBI:txid412755